Protein AF-A0A7S1MK17-F1 (afdb_monomer_lite)

InterPro domains:
  IPR004176 Clp, repeat (R) N-terminal domain [PF02861] (9-78)
  IPR004176 Clp, repeat (R) N-terminal domain [PS51903] (1-73)
  IPR036628 Clp, N-terminal domain superfamily [G3DSA:1.10.1780.10] (4-91)
  IPR036628 Clp, N-terminal domain superfamily [SSF81923] (9-77)

pLDDT: mean 76.05, std 18.91, range [35.0, 94.56]

Secondary structure (DSSP, 8-state):
------PPPPHHHHHHHHHHHHHHHHHT-SS--HHHHHHHHTT-SSSHHHHHHHHTT--TTTHHHHHHHHHHHHHHHHHHTTSTT--------------------

Organism: Alexandrium catenella (NCBI:txid2925)

Sequence (105 aa):
GSVSTEIPFTPAAKKFLQDGIEEAKRLGSDVIDPAHILLAMTKDKDGGVAKIFEKLSVDQTQIPEEIMKELKAALQKEKEGDKDLVGVATKGGAGGSKSGTLEEF

Structure (mmCIF, N/CA/C/O backbone):
data_AF-A0A7S1MK17-F1
#
_entry.id   AF-A0A7S1MK17-F1
#
loop_
_atom_site.group_PDB
_atom_site.id
_atom_site.type_symbol
_atom_site.label_atom_id
_atom_site.label_alt_id
_atom_site.label_comp_id
_atom_site.label_asym_id
_atom_site.label_entity_id
_atom_site.label_seq_id
_atom_site.pdbx_PDB_ins_code
_atom_site.Cartn_x
_atom_site.Cartn_y
_atom_site.Cartn_z
_atom_site.occupancy
_atom_site.B_iso_or_equiv
_atom_site.auth_seq_id
_atom_site.auth_comp_id
_atom_site.auth_asym_id
_atom_site.auth_atom_id
_atom_site.pdbx_PDB_model_num
ATOM 1 N N . GLY A 1 1 ? -11.095 4.601 -35.595 1.00 48.00 1 GLY A N 1
ATOM 2 C CA . GLY A 1 1 ? -10.217 5.446 -34.772 1.00 48.00 1 GLY A CA 1
ATOM 3 C C . GLY A 1 1 ? -10.008 4.744 -33.457 1.00 48.00 1 GLY A C 1
ATOM 4 O O . GLY A 1 1 ? -10.996 4.459 -32.795 1.00 48.00 1 GLY A O 1
ATOM 5 N N . SER A 1 2 ? -8.770 4.386 -33.128 1.00 50.94 2 SER A N 1
ATOM 6 C CA . SER A 1 2 ? -8.449 3.751 -31.849 1.00 50.94 2 SER A CA 1
ATOM 7 C C . SER A 1 2 ? -8.469 4.824 -30.772 1.00 50.94 2 SER A C 1
ATOM 9 O O . SER A 1 2 ? -7.558 5.641 -30.689 1.00 50.94 2 SER A O 1
ATOM 11 N N . VAL A 1 3 ? -9.548 4.875 -29.999 1.00 55.56 3 VAL A N 1
ATOM 12 C CA . VAL 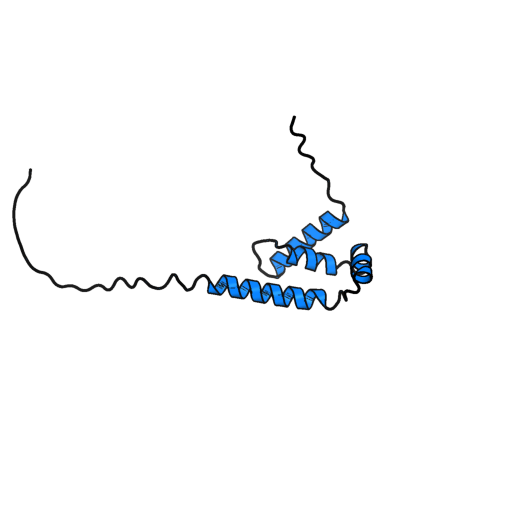A 1 3 ? -9.607 5.719 -28.808 1.00 55.56 3 VAL A CA 1
ATOM 13 C C . VAL A 1 3 ? -8.850 4.956 -27.728 1.00 55.56 3 VAL A C 1
ATOM 15 O O . VAL A 1 3 ? -9.366 3.978 -27.184 1.00 55.56 3 VAL A O 1
ATOM 18 N N . SER A 1 4 ? -7.601 5.341 -27.466 1.00 62.28 4 SER A N 1
ATOM 19 C CA . SER A 1 4 ? -6.887 4.889 -26.271 1.00 62.28 4 SER A CA 1
ATOM 20 C C . SER A 1 4 ? -7.702 5.358 -25.074 1.00 62.28 4 SER A C 1
ATOM 22 O O . SER A 1 4 ? -7.737 6.544 -24.755 1.00 62.28 4 SER A O 1
ATOM 24 N N . THR A 1 5 ? -8.465 4.439 -24.491 1.00 71.00 5 THR A N 1
ATOM 25 C CA . THR A 1 5 ? -9.339 4.724 -23.357 1.00 71.00 5 THR A CA 1
ATOM 26 C C . THR A 1 5 ? -8.452 4.781 -22.122 1.00 71.00 5 THR A C 1
ATOM 28 O O . THR A 1 5 ? -8.296 3.793 -21.411 1.00 71.00 5 THR A O 1
ATOM 31 N N . GLU A 1 6 ? -7.785 5.914 -21.914 1.00 79.56 6 GLU A N 1
ATOM 32 C CA . GLU A 1 6 ? -7.057 6.159 -20.675 1.00 79.56 6 GLU A CA 1
ATOM 33 C C . GLU A 1 6 ? -8.075 6.375 -19.556 1.00 79.56 6 GLU A C 1
ATOM 35 O O . GLU A 1 6 ? -8.793 7.375 -19.519 1.00 79.56 6 GLU A O 1
ATOM 40 N N . ILE A 1 7 ? -8.167 5.401 -18.652 1.00 84.94 7 ILE A N 1
ATOM 41 C CA . ILE A 1 7 ? -8.980 5.522 -17.446 1.00 84.94 7 ILE A CA 1
ATOM 42 C C . ILE A 1 7 ? -8.145 6.286 -16.412 1.00 84.94 7 ILE A C 1
ATOM 44 O O . ILE A 1 7 ? -7.097 5.785 -15.993 1.00 84.94 7 ILE A O 1
ATOM 48 N N . PRO A 1 8 ? -8.573 7.484 -15.977 1.00 88.44 8 PRO A N 1
ATOM 49 C CA . PRO A 1 8 ? -7.827 8.245 -14.991 1.00 88.44 8 PRO A CA 1
ATOM 50 C C . PRO A 1 8 ? -7.864 7.550 -13.627 1.00 88.44 8 PRO A C 1
ATOM 52 O O . PRO A 1 8 ? -8.905 7.078 -13.168 1.00 88.44 8 PRO A O 1
ATOM 55 N N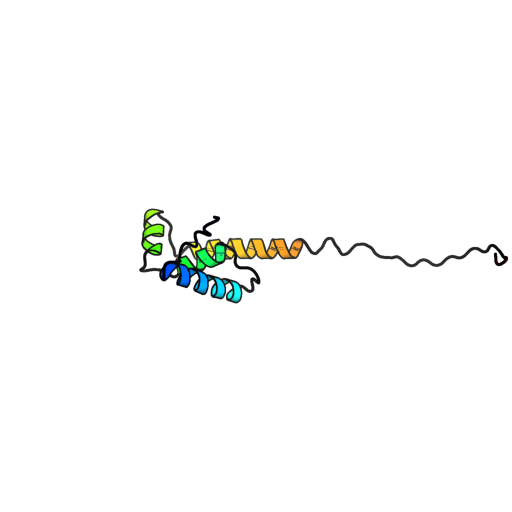 . PHE A 1 9 ? -6.720 7.533 -12.944 1.00 91.50 9 PHE A N 1
ATOM 56 C CA . PHE A 1 9 ? -6.634 7.018 -11.581 1.00 91.50 9 PHE A CA 1
ATOM 57 C C . PHE A 1 9 ? -7.343 7.936 -10.586 1.00 91.50 9 PHE A C 1
ATOM 59 O O . PHE A 1 9 ? -7.248 9.164 -10.658 1.00 91.50 9 PHE A O 1
ATOM 66 N N . THR A 1 10 ? -7.983 7.330 -9.588 1.00 92.19 10 THR A N 1
ATOM 67 C CA . THR A 1 10 ? -8.467 8.068 -8.420 1.00 92.19 10 THR A CA 1
ATOM 68 C C . THR A 1 10 ? -7.283 8.618 -7.609 1.00 92.19 10 THR A C 1
ATOM 70 O O . THR A 1 10 ? -6.179 8.065 -7.674 1.00 92.19 10 THR A O 1
ATOM 73 N N . PRO A 1 11 ? -7.480 9.676 -6.798 1.00 91.19 11 PRO A N 1
ATOM 74 C CA . PRO A 1 11 ? -6.426 10.189 -5.921 1.00 91.19 11 PRO A CA 1
ATOM 75 C C . PRO A 1 11 ? -5.830 9.112 -5.002 1.00 91.19 11 PRO A C 1
ATOM 77 O O . PRO A 1 11 ? -4.614 9.046 -4.845 1.00 91.19 11 PRO A O 1
ATOM 80 N N . ALA A 1 12 ? -6.673 8.223 -4.465 1.00 89.31 12 ALA A N 1
ATOM 81 C CA . ALA A 1 12 ? -6.240 7.099 -3.637 1.00 89.31 12 ALA A CA 1
ATOM 82 C C . ALA A 1 12 ? -5.377 6.099 -4.423 1.00 89.31 12 ALA A C 1
ATOM 84 O O . ALA A 1 12 ? -4.302 5.727 -3.964 1.00 89.31 12 ALA A O 1
ATOM 85 N N . ALA A 1 13 ? -5.790 5.724 -5.639 1.00 91.50 13 ALA A N 1
ATOM 86 C CA . ALA A 1 13 ? -5.010 4.819 -6.482 1.00 91.50 13 ALA A CA 1
ATOM 87 C C . ALA A 1 13 ? -3.639 5.413 -6.843 1.00 91.50 13 ALA A C 1
ATOM 89 O O . ALA A 1 13 ? -2.627 4.723 -6.763 1.00 91.50 13 ALA A O 1
ATOM 90 N N . LYS A 1 14 ? -3.583 6.713 -7.169 1.00 93.31 14 LYS A N 1
ATOM 91 C CA . LYS A 1 14 ? -2.310 7.404 -7.419 1.00 93.31 14 LYS A CA 1
ATOM 92 C C . LYS A 1 14 ? -1.404 7.383 -6.184 1.00 93.31 14 LYS A C 1
ATOM 94 O O . LYS A 1 14 ? -0.211 7.129 -6.328 1.00 93.31 14 LYS A O 1
ATOM 99 N N . LYS A 1 15 ? -1.966 7.604 -4.991 1.00 93.19 15 LYS A N 1
ATOM 100 C CA . LYS A 1 15 ? -1.220 7.512 -3.732 1.00 93.19 15 LYS A CA 1
ATOM 101 C C . LYS A 1 15 ? -0.649 6.109 -3.512 1.00 93.19 15 LYS A C 1
ATOM 103 O O . LYS A 1 15 ? 0.535 5.997 -3.234 1.00 93.19 15 LYS A O 1
ATOM 108 N N . PHE A 1 16 ? -1.434 5.047 -3.699 1.00 93.75 16 PHE A N 1
ATOM 109 C CA . PHE A 1 16 ? -0.930 3.676 -3.521 1.00 93.75 16 PHE A CA 1
ATOM 110 C C . PHE A 1 16 ? 0.180 3.311 -4.505 1.00 93.75 16 PHE A C 1
ATOM 112 O O . PHE A 1 16 ? 1.123 2.623 -4.129 1.00 93.75 16 PHE A O 1
ATOM 119 N N . LEU A 1 17 ? 0.109 3.804 -5.744 1.00 94.00 17 LEU A N 1
ATOM 120 C CA . LEU A 1 17 ? 1.193 3.630 -6.712 1.00 94.00 17 LEU A CA 1
ATOM 121 C C . LEU A 1 17 ? 2.476 4.341 -6.258 1.00 94.00 17 LEU A C 1
ATOM 123 O O . LEU A 1 17 ? 3.557 3.769 -6.361 1.00 94.00 17 LEU A O 1
ATOM 127 N N . GLN A 1 18 ? 2.367 5.562 -5.728 1.00 94.31 18 GLN A N 1
ATOM 128 C CA . GLN A 1 18 ? 3.509 6.310 -5.188 1.00 94.31 18 GLN A CA 1
ATOM 129 C C . GLN A 1 18 ? 4.113 5.620 -3.962 1.00 94.31 18 GLN A C 1
ATOM 131 O O . GLN A 1 18 ? 5.312 5.352 -3.939 1.00 94.31 18 GLN A O 1
ATOM 136 N N . ASP A 1 19 ? 3.272 5.261 -2.996 1.00 94.56 19 ASP A N 1
ATOM 137 C CA . ASP A 1 19 ? 3.681 4.557 -1.784 1.00 94.56 19 ASP A CA 1
ATOM 138 C C . ASP A 1 19 ? 4.313 3.186 -2.133 1.00 94.56 19 ASP A C 1
ATOM 140 O O . ASP A 1 19 ? 5.278 2.765 -1.500 1.00 94.56 19 ASP A O 1
ATOM 144 N N . GLY A 1 20 ? 3.826 2.501 -3.176 1.00 93.81 20 GLY A N 1
ATOM 145 C CA . GLY A 1 20 ? 4.392 1.238 -3.663 1.00 93.81 20 GLY A CA 1
ATOM 146 C C . GLY A 1 20 ? 5.783 1.394 -4.284 1.00 93.81 20 GLY A C 1
ATOM 147 O O . GLY A 1 20 ? 6.648 0.544 -4.077 1.00 93.81 20 GLY A O 1
ATOM 148 N N . ILE A 1 21 ? 6.040 2.502 -4.988 1.00 94.06 21 ILE A N 1
ATOM 149 C CA . ILE A 1 21 ? 7.384 2.838 -5.492 1.00 94.06 21 ILE A CA 1
ATOM 150 C C . ILE A 1 21 ? 8.356 3.041 -4.324 1.00 94.06 21 ILE A C 1
ATOM 152 O O . ILE A 1 21 ? 9.503 2.593 -4.383 1.00 94.06 21 ILE A O 1
ATOM 156 N N . GLU A 1 22 ? 7.919 3.726 -3.268 1.00 93.62 22 GLU A N 1
ATOM 157 C CA . GLU A 1 22 ? 8.733 3.929 -2.066 1.00 93.62 22 GLU A CA 1
ATOM 158 C C . GLU A 1 22 ? 9.043 2.604 -1.364 1.00 93.62 22 GLU A C 1
ATOM 160 O O . GLU A 1 22 ? 10.185 2.385 -0.955 1.00 93.62 22 GLU A O 1
ATOM 165 N N . GLU A 1 23 ? 8.070 1.693 -1.282 1.00 91.44 23 GLU A N 1
ATOM 166 C CA . GLU A 1 23 ? 8.281 0.355 -0.725 1.00 91.44 23 GLU A CA 1
ATOM 167 C C . GLU A 1 23 ? 9.270 -0.476 -1.546 1.00 91.44 23 GLU A C 1
ATOM 169 O O . GLU A 1 23 ? 10.183 -1.063 -0.965 1.00 91.44 23 GLU A O 1
ATOM 174 N N . ALA A 1 24 ? 9.157 -0.476 -2.877 1.00 91.62 24 ALA A N 1
ATOM 175 C CA . ALA A 1 24 ? 10.116 -1.161 -3.747 1.00 91.62 24 ALA A CA 1
ATOM 176 C C . ALA A 1 24 ? 11.547 -0.649 -3.515 1.00 91.62 24 ALA A C 1
ATOM 178 O O . ALA A 1 24 ? 12.463 -1.436 -3.269 1.00 91.62 24 ALA A O 1
ATOM 179 N N . LYS A 1 25 ? 11.725 0.678 -3.461 1.00 91.56 25 LYS A N 1
ATOM 180 C CA . LYS A 1 25 ? 13.025 1.303 -3.163 1.00 91.56 25 LYS A CA 1
ATOM 181 C C . LYS A 1 25 ? 13.545 0.938 -1.776 1.00 91.56 25 LYS A C 1
ATOM 183 O O . LYS A 1 25 ? 14.727 0.638 -1.628 1.00 91.56 25 LYS A O 1
ATOM 188 N N . ARG A 1 26 ? 12.679 0.947 -0.757 1.00 89.88 26 ARG A N 1
ATOM 189 C CA . ARG A 1 26 ? 13.038 0.585 0.625 1.00 89.88 26 ARG A CA 1
ATOM 190 C C . ARG A 1 26 ? 13.519 -0.863 0.726 1.00 89.88 26 ARG A C 1
ATOM 192 O O . ARG A 1 26 ? 14.375 -1.165 1.554 1.00 89.88 26 ARG A O 1
ATOM 199 N N . LEU A 1 27 ? 12.958 -1.745 -0.097 1.00 87.81 27 LEU A N 1
ATOM 200 C CA . LEU A 1 27 ? 13.290 -3.168 -0.141 1.00 87.81 27 LEU A CA 1
ATOM 201 C C . LEU A 1 27 ? 14.447 -3.485 -1.099 1.00 87.81 27 LEU A C 1
ATOM 2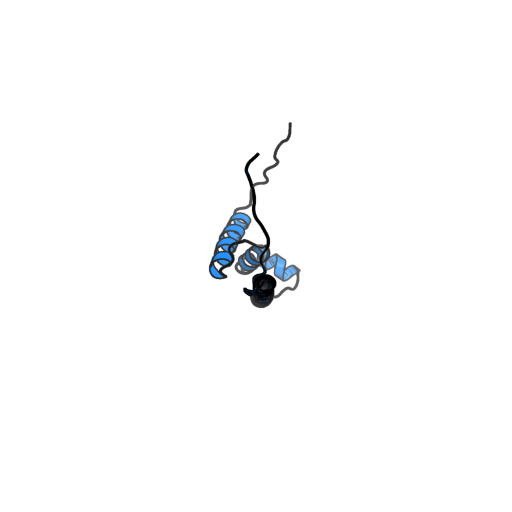03 O O . LEU A 1 27 ? 14.913 -4.621 -1.119 1.00 87.81 27 LEU A O 1
ATOM 207 N N . GLY A 1 28 ? 14.949 -2.485 -1.831 1.00 87.88 28 GLY A N 1
ATOM 208 C CA . GLY A 1 28 ? 16.034 -2.646 -2.796 1.00 87.88 28 GLY A CA 1
ATOM 209 C C . GLY A 1 28 ? 15.611 -3.378 -4.069 1.00 87.88 28 GLY A C 1
ATOM 210 O O . GLY A 1 28 ? 16.453 -4.013 -4.694 1.00 87.88 28 GLY A O 1
ATOM 211 N N . SER A 1 29 ? 14.325 -3.327 -4.425 1.00 86.62 29 SER A N 1
ATOM 212 C CA . SER A 1 29 ? 13.821 -3.859 -5.690 1.00 86.62 29 SER A CA 1
ATOM 213 C C . SER A 1 29 ? 13.913 -2.796 -6.781 1.00 86.62 29 SER A C 1
ATOM 215 O O . SER A 1 29 ? 13.356 -1.704 -6.640 1.00 86.62 29 SER A O 1
ATOM 217 N N . ASP A 1 30 ? 14.578 -3.127 -7.887 1.00 84.75 30 ASP A N 1
ATOM 218 C CA . ASP A 1 30 ? 14.663 -2.263 -9.071 1.00 84.75 30 ASP A CA 1
ATOM 219 C C . ASP A 1 30 ? 13.347 -2.238 -9.874 1.00 84.75 30 ASP A C 1
ATOM 221 O O . ASP A 1 30 ? 13.106 -1.319 -10.660 1.00 84.75 30 ASP A O 1
ATOM 225 N N . VAL A 1 31 ? 12.472 -3.229 -9.653 1.00 86.69 31 VAL A N 1
ATOM 226 C CA . VAL A 1 31 ? 11.181 -3.396 -10.337 1.00 86.69 31 VAL A CA 1
ATOM 227 C C . VAL A 1 31 ? 10.024 -3.354 -9.336 1.00 86.69 31 VAL A C 1
ATOM 229 O O . VAL A 1 31 ? 10.119 -3.838 -8.206 1.00 86.69 31 VAL A O 1
ATOM 232 N N . ILE A 1 32 ? 8.906 -2.753 -9.753 1.00 89.75 32 ILE A N 1
ATOM 233 C CA . ILE A 1 32 ? 7.691 -2.645 -8.941 1.00 89.75 32 ILE A CA 1
ATOM 234 C C . ILE A 1 32 ? 6.766 -3.819 -9.250 1.00 89.75 32 ILE A C 1
ATOM 236 O O . ILE A 1 32 ? 6.027 -3.802 -10.233 1.00 89.75 32 ILE A O 1
ATOM 240 N N . ASP A 1 33 ? 6.768 -4.803 -8.360 1.00 89.25 33 ASP A N 1
ATOM 241 C CA . ASP A 1 33 ? 5.803 -5.904 -8.389 1.00 89.25 33 ASP A CA 1
ATOM 242 C C . ASP A 1 33 ? 4.463 -5.568 -7.709 1.00 89.25 33 ASP A C 1
ATOM 244 O O . ASP A 1 33 ? 4.409 -4.686 -6.840 1.00 89.25 33 ASP A O 1
ATOM 248 N N . PRO A 1 34 ? 3.384 -6.326 -8.007 1.00 91.44 34 PRO A N 1
ATOM 249 C CA . PRO A 1 34 ? 2.091 -6.194 -7.330 1.00 91.44 34 PRO A CA 1
ATOM 250 C C . PRO A 1 34 ? 2.179 -6.272 -5.799 1.00 91.44 34 PRO A C 1
ATOM 252 O O . PRO A 1 34 ? 1.387 -5.638 -5.104 1.00 91.44 34 PRO A O 1
ATOM 255 N N . ALA A 1 35 ? 3.169 -6.998 -5.272 1.00 90.94 35 ALA A N 1
ATOM 256 C CA . ALA A 1 35 ? 3.429 -7.113 -3.840 1.00 90.94 35 ALA A CA 1
ATOM 257 C C . ALA A 1 35 ? 3.738 -5.758 -3.178 1.00 90.94 35 ALA A C 1
ATOM 259 O O . ALA A 1 35 ? 3.249 -5.489 -2.083 1.00 90.94 35 ALA A O 1
ATOM 260 N N . HIS A 1 36 ? 4.486 -4.871 -3.845 1.00 92.19 36 HIS A N 1
ATOM 261 C CA . HIS A 1 36 ? 4.813 -3.546 -3.306 1.00 92.19 36 HIS A CA 1
ATOM 262 C C . HIS A 1 36 ? 3.582 -2.643 -3.231 1.00 92.19 36 HIS A C 1
ATOM 264 O O . HIS A 1 36 ? 3.391 -1.915 -2.258 1.00 92.19 36 HIS A O 1
ATOM 270 N N . ILE A 1 37 ? 2.715 -2.726 -4.243 1.00 93.38 37 ILE A N 1
ATOM 271 C CA . ILE A 1 37 ? 1.449 -1.988 -4.276 1.00 93.38 37 ILE A CA 1
ATOM 272 C C . ILE A 1 37 ? 0.518 -2.517 -3.181 1.00 93.38 37 ILE A C 1
ATOM 274 O O . ILE A 1 37 ? -0.082 -1.732 -2.449 1.00 93.38 37 ILE A O 1
ATOM 278 N N . LEU A 1 38 ? 0.435 -3.840 -3.018 1.00 92.12 38 LEU A N 1
ATOM 279 C CA . LEU A 1 38 ? -0.359 -4.453 -1.958 1.00 92.12 38 LEU A CA 1
ATOM 280 C C . LEU A 1 38 ? 0.155 -4.043 -0.571 1.00 92.12 38 LEU A C 1
ATOM 282 O O . LEU A 1 38 ? -0.641 -3.665 0.286 1.00 92.12 38 LEU A O 1
ATOM 286 N N . LEU A 1 39 ? 1.475 -4.028 -0.368 1.00 91.56 39 LEU A N 1
ATOM 287 C CA . LEU A 1 39 ? 2.088 -3.553 0.871 1.00 91.56 39 LEU A CA 1
ATOM 288 C C . LEU A 1 39 ? 1.746 -2.079 1.138 1.00 91.56 39 LEU A C 1
ATOM 290 O O . LEU A 1 39 ? 1.378 -1.729 2.258 1.00 91.56 39 LEU A O 1
ATOM 294 N N . ALA A 1 40 ? 1.780 -1.222 0.117 1.00 92.62 40 ALA A N 1
ATOM 295 C CA . ALA A 1 40 ? 1.359 0.171 0.239 1.00 92.62 40 ALA A CA 1
ATOM 296 C C . ALA A 1 40 ? -0.122 0.314 0.628 1.00 92.62 40 ALA A C 1
ATOM 298 O O . ALA A 1 40 ? -0.459 1.137 1.479 1.00 92.62 40 ALA A O 1
ATOM 299 N N . MET A 1 41 ? -0.998 -0.524 0.073 1.00 92.25 41 MET A N 1
ATOM 300 C CA . MET A 1 41 ? -2.421 -0.553 0.419 1.00 92.25 41 MET A CA 1
ATOM 301 C C . MET A 1 41 ? -2.663 -0.923 1.891 1.00 92.25 41 MET A C 1
ATOM 303 O O . MET A 1 41 ? -3.554 -0.353 2.513 1.00 92.25 41 MET A O 1
ATOM 307 N N . THR A 1 42 ? -1.848 -1.802 2.491 1.00 90.19 42 THR A N 1
ATOM 308 C CA . THR A 1 42 ? -1.978 -2.147 3.927 1.00 90.19 42 THR A CA 1
ATOM 309 C C . THR A 1 42 ? -1.721 -0.978 4.885 1.00 90.19 42 THR A C 1
ATOM 311 O O . THR A 1 42 ? -2.092 -1.048 6.056 1.00 90.19 42 THR A O 1
ATOM 314 N N . LYS A 1 43 ? -1.103 0.115 4.416 1.00 87.12 43 LYS A N 1
ATOM 315 C CA . LYS A 1 43 ? -0.893 1.321 5.232 1.00 87.12 43 LYS A CA 1
ATOM 316 C C . LYS A 1 43 ? -2.170 2.147 5.414 1.00 87.12 43 LYS A C 1
ATOM 318 O O . LYS A 1 43 ? -2.224 2.971 6.327 1.00 87.12 43 LYS A O 1
ATOM 323 N N . ASP A 1 44 ? -3.178 1.946 4.568 1.00 87.50 44 ASP A N 1
ATOM 324 C CA . ASP A 1 44 ? -4.462 2.644 4.638 1.00 87.50 44 ASP A CA 1
ATOM 325 C C . ASP A 1 44 ? -5.394 1.995 5.671 1.00 87.50 44 ASP A C 1
ATOM 327 O O . ASP A 1 44 ? -6.277 1.212 5.325 1.00 87.50 44 ASP A O 1
ATOM 331 N N . LYS A 1 45 ? -5.175 2.321 6.951 1.00 80.38 45 LYS A N 1
ATOM 332 C CA . LYS A 1 45 ? -5.892 1.723 8.093 1.00 80.38 45 LYS A CA 1
ATOM 333 C C . LYS A 1 45 ? -7.319 2.236 8.291 1.00 80.38 45 LYS A C 1
ATOM 335 O O . LYS A 1 45 ? -8.151 1.504 8.812 1.00 80.38 45 LYS A O 1
ATOM 340 N N . ASP A 1 46 ? -7.603 3.465 7.866 1.00 80.94 46 ASP A N 1
ATOM 341 C CA . ASP A 1 46 ? -8.899 4.128 8.087 1.00 80.94 46 ASP A CA 1
ATOM 342 C C . ASP A 1 46 ? -9.682 4.363 6.780 1.00 80.94 46 ASP A C 1
ATOM 344 O O . ASP A 1 46 ? -10.811 4.866 6.790 1.00 80.94 46 ASP A O 1
ATOM 348 N N . GLY A 1 47 ? -9.088 4.029 5.632 1.00 83.56 47 GLY A N 1
ATOM 349 C CA . GLY A 1 47 ? -9.656 4.317 4.324 1.00 83.56 47 GLY A CA 1
ATOM 350 C C . GLY A 1 47 ? -10.477 3.186 3.712 1.00 83.56 47 GLY A C 1
ATOM 351 O O . GLY A 1 47 ? -10.967 2.259 4.361 1.00 83.56 47 GLY A O 1
ATOM 352 N N . GLY A 1 48 ? -10.699 3.307 2.403 1.00 87.94 48 GLY A N 1
ATOM 353 C CA . GLY A 1 48 ? -11.536 2.374 1.647 1.00 87.94 48 GLY A CA 1
ATOM 354 C C . GLY A 1 48 ? -10.945 0.968 1.581 1.00 87.94 48 GLY A C 1
ATOM 355 O O . GLY A 1 48 ? -11.698 -0.003 1.526 1.00 87.94 48 GLY A O 1
ATOM 356 N N . VAL A 1 49 ? -9.617 0.859 1.628 1.00 89.44 49 VAL A N 1
ATOM 357 C CA . VAL A 1 49 ? -8.913 -0.423 1.593 1.00 89.44 49 VAL A CA 1
ATOM 358 C C . VAL A 1 49 ? -9.156 -1.214 2.874 1.00 89.44 49 VAL A C 1
ATOM 360 O O . VAL A 1 49 ? -9.445 -2.409 2.797 1.00 89.44 49 VAL A O 1
ATOM 363 N N . ALA A 1 50 ? -9.142 -0.550 4.032 1.00 88.69 50 ALA A N 1
ATOM 364 C CA . ALA A 1 50 ? -9.348 -1.232 5.299 1.00 88.69 50 ALA A CA 1
ATOM 365 C C . ALA A 1 50 ? -10.689 -1.971 5.362 1.00 88.69 50 ALA A C 1
ATOM 367 O O . ALA A 1 50 ? -10.748 -3.148 5.715 1.00 88.69 50 ALA A O 1
ATOM 368 N N . LYS A 1 51 ? -11.751 -1.317 4.882 1.00 90.56 51 LYS A N 1
ATOM 369 C CA . LYS A 1 51 ? -13.099 -1.899 4.788 1.00 90.56 51 LYS A CA 1
ATOM 370 C C . LYS A 1 51 ? -13.164 -3.104 3.851 1.00 90.56 51 LYS A C 1
ATOM 372 O O . LYS A 1 51 ? -14.003 -3.982 4.035 1.00 90.56 51 LYS A O 1
ATOM 377 N N . ILE A 1 52 ? -12.336 -3.137 2.806 1.00 91.50 52 ILE A N 1
ATOM 378 C CA . ILE A 1 52 ? -12.270 -4.279 1.887 1.00 91.50 52 ILE A CA 1
ATOM 379 C C . ILE A 1 52 ? -11.599 -5.459 2.591 1.00 91.50 52 ILE A C 1
ATOM 381 O O . ILE A 1 52 ? -12.129 -6.566 2.533 1.00 91.50 52 ILE A O 1
ATOM 385 N N . PHE A 1 53 ? -10.495 -5.230 3.302 1.00 89.81 53 PHE A N 1
ATOM 386 C CA . PHE A 1 53 ? -9.831 -6.287 4.066 1.00 89.81 53 PHE A CA 1
ATOM 387 C C . PHE A 1 53 ? -10.715 -6.853 5.183 1.00 89.81 53 PHE A C 1
ATOM 389 O O . PHE A 1 53 ? -10.799 -8.073 5.320 1.00 89.81 53 PHE A O 1
ATOM 396 N N . GLU A 1 54 ? -11.463 -6.004 5.892 1.00 89.88 54 GLU A N 1
ATOM 397 C CA . GLU A 1 54 ? -12.468 -6.444 6.871 1.00 89.88 54 GLU A CA 1
ATOM 398 C C . GLU A 1 54 ? -13.540 -7.337 6.236 1.00 89.88 54 GLU A C 1
ATOM 400 O O . GLU A 1 54 ? -13.856 -8.404 6.760 1.00 89.88 54 GLU A O 1
ATOM 405 N N . LYS A 1 55 ? -14.072 -6.950 5.068 1.00 92.44 55 LYS A N 1
ATOM 406 C CA . LYS A 1 55 ? -15.055 -7.765 4.331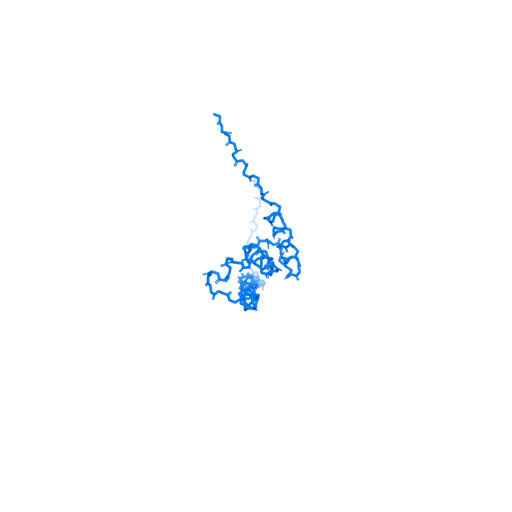 1.00 92.44 55 LYS A CA 1
ATOM 407 C C . LYS A 1 55 ? -14.500 -9.115 3.894 1.00 92.44 55 LYS A C 1
ATOM 409 O O . LYS A 1 55 ? -15.252 -10.081 3.813 1.00 92.44 55 LYS A O 1
ATOM 414 N N . LEU A 1 56 ? -13.204 -9.177 3.607 1.00 92.06 56 LEU A N 1
ATOM 415 C CA . LEU A 1 56 ? -12.505 -10.412 3.267 1.00 92.06 56 LEU A CA 1
ATOM 416 C C . LEU A 1 56 ? -12.078 -11.211 4.511 1.00 92.06 56 LEU A C 1
ATOM 418 O O . LEU A 1 56 ? -11.508 -12.286 4.358 1.00 92.06 56 LEU A O 1
ATOM 422 N N . SER A 1 57 ? -12.376 -10.726 5.725 1.00 90.69 57 SER A N 1
ATOM 423 C CA . SER A 1 57 ? -11.939 -11.321 6.998 1.00 90.69 57 SER A CA 1
ATOM 424 C C . SER A 1 57 ? -10.418 -11.500 7.089 1.00 90.69 57 SER A C 1
ATOM 426 O O . SER A 1 57 ? -9.932 -12.460 7.685 1.00 90.69 57 SER A O 1
ATOM 428 N N . VAL A 1 58 ? -9.662 -10.581 6.480 1.00 88.50 58 VAL A N 1
ATOM 429 C CA . VAL A 1 58 ? -8.196 -10.592 6.488 1.00 88.50 58 VAL A CA 1
ATOM 430 C C . VAL A 1 58 ? -7.686 -9.595 7.521 1.00 88.50 58 VAL A C 1
ATOM 432 O O . VAL A 1 58 ? -8.036 -8.415 7.489 1.00 88.50 58 VAL A O 1
ATOM 435 N N . ASP A 1 59 ? -6.815 -10.063 8.412 1.00 84.38 59 ASP A N 1
ATOM 436 C CA . ASP A 1 59 ? -6.130 -9.206 9.373 1.00 84.38 59 ASP A CA 1
ATOM 437 C C . ASP A 1 59 ? -4.971 -8.457 8.699 1.00 84.38 59 ASP A C 1
ATOM 439 O O . ASP A 1 59 ? -3.942 -9.036 8.346 1.00 84.38 59 ASP A O 1
ATOM 443 N N . GLN A 1 60 ? -5.128 -7.141 8.555 1.00 82.25 60 GLN A N 1
ATOM 444 C CA . GLN A 1 60 ? -4.118 -6.248 7.984 1.00 82.25 60 GLN A CA 1
ATOM 445 C C . GLN A 1 60 ? -2.791 -6.243 8.736 1.00 82.25 60 GLN A C 1
ATOM 447 O O . GLN A 1 60 ? -1.785 -5.833 8.163 1.00 82.25 60 GLN A O 1
ATOM 452 N N . THR A 1 61 ? -2.758 -6.668 9.998 1.00 85.19 61 THR A N 1
ATOM 453 C CA . THR A 1 61 ? -1.507 -6.743 10.758 1.00 85.19 61 THR A CA 1
ATOM 454 C C . THR A 1 61 ? -0.627 -7.907 10.306 1.00 85.19 61 THR A C 1
ATOM 456 O O . THR A 1 61 ? 0.592 -7.813 10.409 1.00 85.19 61 THR A O 1
ATOM 459 N N . GLN A 1 62 ? -1.229 -8.961 9.746 1.00 87.81 62 GLN A N 1
ATOM 460 C CA . GLN A 1 62 ? -0.534 -10.172 9.296 1.00 87.81 62 GLN A CA 1
ATOM 461 C C . GLN A 1 62 ? -0.058 -10.063 7.839 1.00 87.81 62 GLN A C 1
ATOM 463 O O . GLN A 1 62 ? 0.952 -10.658 7.464 1.00 87.81 62 GLN A O 1
ATOM 468 N N . ILE A 1 63 ? -0.757 -9.276 7.009 1.00 87.31 63 ILE A N 1
ATOM 469 C CA . ILE A 1 63 ? -0.452 -9.129 5.575 1.00 87.31 63 ILE A CA 1
ATOM 470 C C . ILE A 1 63 ? 1.006 -8.684 5.320 1.00 87.31 63 ILE A C 1
ATOM 472 O O . ILE A 1 63 ? 1.665 -9.301 4.481 1.00 87.31 63 ILE A O 1
ATOM 476 N N . PRO A 1 64 ? 1.559 -7.660 6.007 1.00 87.00 64 PRO A N 1
ATOM 477 C CA . PRO A 1 64 ? 2.923 -7.206 5.755 1.00 87.00 64 PRO A CA 1
ATOM 478 C C . PRO A 1 64 ? 3.969 -8.285 6.029 1.00 87.00 64 PRO A C 1
ATOM 480 O O . PRO A 1 64 ? 4.956 -8.369 5.300 1.00 87.00 64 PRO A O 1
ATOM 483 N N . GLU A 1 65 ? 3.769 -9.105 7.064 1.00 88.19 65 GLU A N 1
ATOM 484 C CA . GLU A 1 65 ? 4.707 -10.174 7.410 1.00 88.19 65 GLU A CA 1
ATOM 485 C C . GLU A 1 65 ? 4.729 -11.262 6.335 1.00 88.19 65 GLU A C 1
ATOM 487 O O . GLU A 1 65 ? 5.813 -11.651 5.888 1.00 88.19 65 GLU A O 1
ATOM 492 N N . GLU A 1 66 ? 3.557 -11.697 5.864 1.00 88.69 66 GLU A N 1
ATOM 493 C CA . GLU A 1 66 ? 3.473 -12.726 4.822 1.00 88.69 66 GLU A CA 1
ATOM 494 C C . GLU A 1 66 ? 4.025 -12.212 3.485 1.00 88.69 66 GLU A C 1
ATOM 496 O O . GLU A 1 66 ? 4.851 -12.882 2.865 1.00 88.69 66 GLU A O 1
ATOM 501 N N . ILE A 1 67 ? 3.693 -10.976 3.089 1.00 89.38 67 ILE A N 1
ATOM 502 C CA . ILE A 1 67 ? 4.251 -10.360 1.873 1.00 89.38 67 ILE A CA 1
ATOM 503 C C . ILE A 1 67 ? 5.777 -10.260 1.960 1.00 89.38 67 ILE A C 1
ATOM 505 O O . ILE A 1 67 ? 6.481 -10.587 1.006 1.00 89.38 67 ILE A O 1
ATOM 509 N N . MET A 1 68 ? 6.320 -9.824 3.101 1.00 86.94 68 MET A N 1
ATOM 510 C CA . MET A 1 68 ? 7.771 -9.704 3.281 1.00 86.94 68 MET A CA 1
ATOM 511 C C . MET A 1 68 ? 8.472 -11.062 3.237 1.00 86.94 68 MET A C 1
ATOM 513 O O . MET A 1 68 ? 9.608 -11.156 2.764 1.00 86.94 68 MET A O 1
ATOM 517 N N . LYS A 1 69 ? 7.822 -12.113 3.738 1.00 88.06 69 LYS A N 1
ATOM 518 C CA . LYS A 1 69 ? 8.323 -13.487 3.672 1.00 88.06 69 LYS A CA 1
ATOM 519 C C . LYS A 1 69 ? 8.347 -13.996 2.232 1.00 88.06 69 LYS A C 1
ATOM 521 O O . LYS A 1 69 ? 9.381 -14.515 1.807 1.00 88.06 69 LYS A O 1
ATOM 526 N N . GLU A 1 70 ? 7.272 -13.795 1.476 1.00 86.12 70 GLU A N 1
ATOM 527 C CA . GLU A 1 70 ? 7.216 -14.172 0.060 1.00 86.12 70 GLU A CA 1
ATOM 528 C C . GLU A 1 70 ? 8.227 -13.392 -0.785 1.00 86.12 70 GLU A C 1
ATOM 530 O O . GLU A 1 70 ? 8.966 -13.992 -1.566 1.00 86.12 70 GLU A O 1
ATOM 535 N N . LEU A 1 71 ? 8.341 -12.077 -0.577 1.00 84.38 71 LEU A N 1
ATOM 536 C CA . LEU A 1 71 ? 9.285 -11.247 -1.322 1.00 84.38 71 LEU A CA 1
ATOM 537 C C . LEU A 1 71 ? 10.735 -11.656 -1.038 1.00 84.38 71 LEU A C 1
ATOM 539 O O . LEU A 1 71 ? 11.535 -11.789 -1.961 1.00 84.38 71 LEU A O 1
ATOM 543 N N . LYS A 1 72 ? 11.085 -11.935 0.224 1.00 83.38 72 LYS A N 1
ATOM 544 C CA . LYS A 1 72 ? 12.417 -12.464 0.566 1.00 83.38 72 LYS A CA 1
ATOM 545 C C . LYS A 1 72 ? 12.691 -13.803 -0.115 1.00 83.38 72 LYS A C 1
ATOM 547 O O . LYS A 1 72 ? 13.803 -14.007 -0.594 1.00 83.38 72 LYS A O 1
ATOM 552 N N . ALA A 1 73 ? 11.703 -14.696 -0.170 1.00 82.94 73 ALA A N 1
ATOM 553 C CA . ALA A 1 73 ? 11.844 -15.973 -0.863 1.00 82.94 73 ALA A CA 1
ATOM 554 C C . ALA A 1 73 ? 12.020 -15.786 -2.382 1.00 82.94 73 ALA A C 1
ATOM 556 O O . ALA A 1 73 ? 12.821 -16.492 -2.994 1.00 82.94 73 ALA A O 1
ATOM 557 N N . ALA A 1 74 ? 11.324 -14.820 -2.988 1.00 78.62 74 ALA A N 1
ATOM 558 C CA . ALA A 1 74 ? 11.476 -14.478 -4.401 1.00 78.62 74 ALA A CA 1
ATOM 559 C C . ALA A 1 74 ? 12.875 -13.910 -4.709 1.00 78.62 74 ALA A C 1
ATOM 561 O O . ALA A 1 74 ? 13.551 -14.400 -5.612 1.00 78.62 74 ALA A O 1
ATOM 562 N N . LEU A 1 75 ? 13.367 -12.972 -3.891 1.00 73.19 75 LEU A N 1
ATOM 563 C CA . LEU A 1 75 ? 14.709 -12.387 -4.035 1.00 73.19 75 LEU A CA 1
ATOM 564 C C . LEU A 1 75 ? 15.840 -13.416 -3.857 1.00 73.19 75 LEU A C 1
ATOM 566 O O . LEU A 1 75 ? 16.921 -13.265 -4.427 1.00 73.19 75 LEU A O 1
ATOM 570 N N . GLN A 1 76 ? 15.618 -14.461 -3.055 1.00 70.50 76 GLN A N 1
ATOM 571 C CA . GLN A 1 76 ? 16.580 -15.556 -2.894 1.00 70.50 76 GLN A CA 1
ATOM 572 C C . GLN A 1 76 ? 16.637 -16.462 -4.129 1.00 70.50 76 GLN A C 1
ATOM 574 O O . GLN A 1 76 ? 17.729 -16.876 -4.511 1.00 70.50 76 GLN A O 1
ATOM 579 N N . LYS A 1 77 ? 15.498 -16.713 -4.788 1.00 65.50 77 LYS A N 1
ATOM 580 C CA . LYS A 1 77 ? 15.440 -17.509 -6.026 1.00 65.50 77 LYS A CA 1
ATOM 581 C C . LYS A 1 77 ? 16.121 -16.811 -7.203 1.00 65.50 77 LYS A C 1
ATOM 583 O O . LYS A 1 77 ? 16.837 -17.463 -7.955 1.00 65.50 77 LYS A O 1
ATOM 588 N N . GLU A 1 78 ? 15.966 -15.494 -7.319 1.00 61.59 78 GLU A N 1
ATOM 589 C CA . GLU A 1 78 ? 16.633 -14.680 -8.350 1.00 61.59 78 GLU A CA 1
ATOM 590 C C . GLU A 1 78 ? 18.170 -14.731 -8.222 1.00 61.59 78 GLU A C 1
ATOM 592 O O . GLU A 1 78 ? 18.878 -14.818 -9.221 1.00 61.59 78 GLU A O 1
ATOM 597 N N . LYS A 1 79 ? 18.712 -14.763 -6.992 1.00 57.31 79 LYS A N 1
ATOM 598 C CA . LYS A 1 79 ? 20.167 -14.861 -6.747 1.00 57.31 79 LYS A CA 1
ATOM 599 C C . LYS A 1 79 ? 20.761 -16.261 -6.932 1.00 57.31 79 LYS A C 1
ATOM 601 O O . LYS A 1 79 ? 21.985 -16.388 -6.990 1.00 57.31 79 LYS A O 1
ATOM 606 N N . GLU A 1 80 ? 19.945 -17.312 -6.982 1.00 53.16 80 GLU A N 1
ATOM 607 C CA . GLU A 1 80 ? 20.421 -18.679 -7.241 1.00 53.16 80 GLU A CA 1
ATOM 608 C C . GLU A 1 80 ? 20.439 -19.047 -8.730 1.00 53.16 80 GLU A C 1
ATOM 610 O O . GLU A 1 80 ? 21.201 -19.934 -9.104 1.00 53.16 80 GLU A O 1
ATOM 615 N N . GLY A 1 81 ? 19.707 -18.325 -9.588 1.00 48.81 81 GLY A N 1
ATOM 616 C CA . GLY A 1 81 ? 19.713 -18.529 -11.045 1.00 48.81 81 GLY A CA 1
ATOM 617 C C . GLY A 1 81 ? 20.974 -18.041 -11.777 1.00 48.81 81 GLY A C 1
ATOM 618 O O . GLY A 1 81 ? 21.158 -18.369 -12.944 1.00 48.81 81 GLY A O 1
ATOM 619 N N . ASP A 1 82 ? 21.863 -17.303 -11.102 1.00 49.00 82 ASP A N 1
ATOM 620 C CA . ASP A 1 82 ? 23.124 -16.773 -11.656 1.00 49.00 82 ASP A CA 1
ATOM 621 C C . ASP A 1 82 ? 24.365 -17.533 -11.137 1.00 49.00 82 ASP A C 1
ATOM 623 O O . ASP A 1 82 ? 25.438 -16.970 -10.934 1.00 49.00 82 ASP A O 1
ATOM 627 N N . LYS A 1 83 ? 24.236 -18.836 -10.844 1.00 47.47 83 LYS A N 1
ATOM 628 C CA . LYS A 1 83 ? 25.386 -19.697 -10.482 1.00 47.47 83 LYS A CA 1
ATOM 629 C C . LYS A 1 83 ? 25.725 -20.761 -11.526 1.00 47.47 83 LYS A C 1
ATOM 631 O O . LYS A 1 83 ? 26.799 -21.352 -11.440 1.00 47.47 83 LYS A O 1
ATOM 636 N N . ASP A 1 84 ? 24.894 -20.940 -12.551 1.00 51.16 84 ASP A N 1
ATOM 637 C CA . ASP A 1 84 ? 25.111 -21.951 -13.596 1.00 51.16 84 ASP A CA 1
ATOM 638 C C . ASP A 1 84 ? 26.022 -21.486 -14.753 1.00 51.16 84 ASP A C 1
ATOM 640 O O . ASP A 1 84 ? 26.254 -22.240 -15.697 1.00 51.16 84 ASP A O 1
ATOM 644 N N . LEU A 1 85 ? 26.603 -20.277 -14.689 1.00 53.09 85 LEU A N 1
ATOM 645 C CA . LEU A 1 85 ? 27.538 -19.778 -15.715 1.00 53.09 85 LEU A CA 1
ATOM 646 C C . LEU A 1 85 ? 29.032 -19.852 -15.339 1.00 53.09 85 LEU A C 1
ATOM 648 O O . LEU A 1 85 ? 29.883 -19.468 -16.143 1.00 53.09 85 LEU A O 1
ATOM 652 N N . VAL A 1 86 ? 29.405 -20.416 -14.185 1.00 54.56 86 VAL A N 1
ATOM 653 C CA . VAL A 1 86 ? 30.821 -20.680 -13.854 1.00 54.56 86 VAL A CA 1
ATOM 654 C C . VAL A 1 86 ? 31.161 -22.137 -14.161 1.00 54.56 86 VAL A C 1
ATOM 656 O O . VAL A 1 86 ? 31.080 -23.009 -13.300 1.00 54.56 86 VAL A O 1
ATOM 659 N N . GLY A 1 87 ? 31.546 -22.415 -15.412 1.00 51.19 87 GLY A N 1
ATOM 660 C CA . GLY A 1 87 ? 31.837 -23.795 -15.805 1.00 51.19 87 GLY A CA 1
ATOM 661 C C . GLY A 1 87 ? 32.475 -24.068 -17.165 1.00 51.19 87 GLY A C 1
ATOM 662 O O . GLY A 1 87 ? 32.417 -25.213 -17.593 1.00 51.19 87 GLY A O 1
ATOM 663 N N . VAL A 1 88 ? 33.117 -23.110 -17.850 1.00 51.84 88 VAL A N 1
ATOM 664 C CA . VAL A 1 88 ? 34.072 -23.463 -18.923 1.00 51.84 88 VAL A CA 1
ATOM 665 C C . VAL A 1 88 ? 35.474 -23.008 -18.542 1.00 51.84 88 VAL A C 1
ATOM 667 O O . VAL A 1 88 ? 35.981 -21.959 -18.926 1.00 51.84 88 VAL A O 1
ATOM 670 N N . ALA A 1 89 ? 36.115 -23.832 -17.718 1.00 54.22 89 ALA A N 1
ATOM 671 C CA . ALA A 1 89 ? 37.551 -23.780 -17.524 1.00 54.22 89 ALA A CA 1
ATOM 672 C C . ALA A 1 89 ? 38.234 -24.113 -18.862 1.00 54.22 89 ALA A C 1
ATOM 674 O O . ALA A 1 89 ? 38.371 -25.279 -19.236 1.00 54.22 89 ALA A O 1
ATOM 675 N N . THR A 1 90 ? 38.682 -23.090 -19.591 1.00 41.88 90 THR A N 1
ATOM 676 C CA . THR A 1 90 ? 39.662 -23.233 -20.670 1.00 41.88 90 THR A CA 1
ATOM 677 C C . THR A 1 90 ? 40.984 -23.686 -20.054 1.00 41.88 90 THR A C 1
ATOM 679 O O . THR A 1 90 ? 41.813 -22.883 -19.626 1.00 41.88 90 THR A O 1
ATOM 682 N N . LYS A 1 91 ? 41.159 -25.004 -19.955 1.00 42.47 91 LYS A N 1
ATOM 683 C CA . LYS A 1 91 ? 42.409 -25.639 -19.549 1.00 42.47 91 LYS A CA 1
ATOM 684 C C . LYS A 1 91 ? 43.423 -25.489 -20.682 1.00 42.47 91 LYS A C 1
ATOM 686 O O . LYS A 1 91 ? 43.342 -26.181 -21.692 1.00 42.47 91 LYS A O 1
ATOM 691 N N . GLY A 1 92 ? 44.385 -24.589 -20.490 1.00 38.53 92 GLY A N 1
ATOM 692 C CA . GLY A 1 92 ? 45.625 -24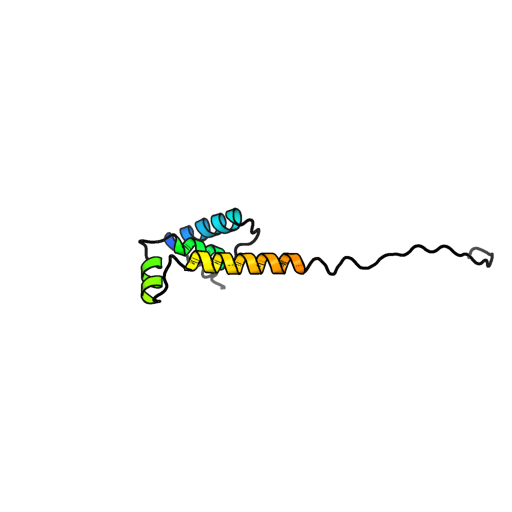.573 -21.255 1.00 38.53 92 GLY A CA 1
ATOM 693 C C . GLY A 1 92 ? 46.393 -25.886 -21.071 1.00 38.53 92 GLY A C 1
ATOM 694 O O . GLY A 1 92 ? 46.551 -26.380 -19.953 1.00 38.53 92 GLY A O 1
ATOM 695 N N . GLY A 1 93 ? 46.863 -26.444 -22.182 1.00 35.00 93 GLY A N 1
ATOM 696 C CA . GLY A 1 93 ? 47.737 -27.609 -22.235 1.00 35.00 93 GLY A CA 1
ATOM 697 C C . GLY A 1 93 ? 48.577 -27.554 -23.506 1.00 35.00 93 GLY A C 1
ATOM 698 O O . GLY A 1 93 ? 48.071 -27.779 -24.599 1.00 35.00 93 GLY A O 1
ATOM 699 N N . ALA A 1 94 ? 49.850 -27.200 -23.343 1.00 39.47 94 ALA A N 1
ATOM 700 C CA . ALA A 1 94 ? 50.871 -27.185 -24.379 1.00 39.47 94 ALA A CA 1
ATOM 701 C C . ALA A 1 94 ? 51.247 -28.609 -24.831 1.00 39.47 94 ALA A C 1
ATOM 703 O O . ALA A 1 94 ? 51.297 -29.526 -24.014 1.00 39.47 94 ALA A O 1
ATOM 704 N N . GLY A 1 95 ? 51.593 -28.775 -26.111 1.00 35.06 95 GLY A N 1
ATOM 705 C CA . GLY A 1 95 ? 52.193 -30.009 -26.627 1.00 35.06 95 GLY A CA 1
ATOM 706 C C . GLY A 1 95 ? 52.259 -30.020 -28.151 1.00 35.06 95 GLY A C 1
ATOM 707 O O . GLY A 1 95 ? 51.281 -30.347 -28.810 1.00 35.06 95 GLY A O 1
ATOM 708 N N . GLY A 1 96 ? 53.402 -29.616 -28.710 1.00 40.06 96 GLY A N 1
ATOM 709 C CA . GLY A 1 96 ? 53.610 -29.512 -30.153 1.00 40.06 96 GLY A CA 1
ATOM 710 C C . GLY A 1 96 ? 53.789 -30.849 -30.877 1.00 40.06 96 GLY A C 1
ATOM 711 O O . GLY A 1 96 ? 54.179 -31.856 -30.290 1.00 40.06 96 GLY A O 1
ATOM 712 N N . SER A 1 97 ? 53.588 -30.818 -32.194 1.00 46.78 97 SER A N 1
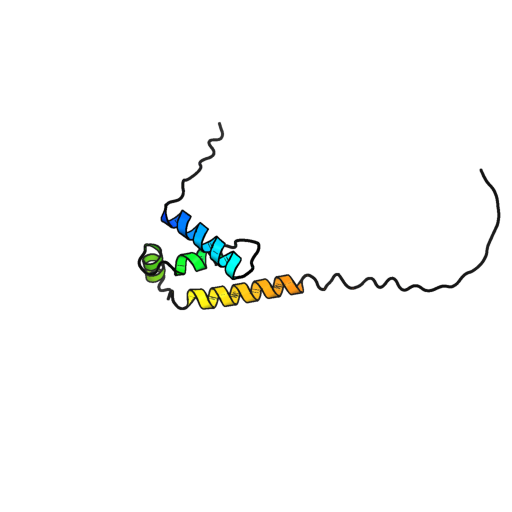ATOM 713 C CA . SER A 1 97 ? 54.248 -31.699 -33.163 1.00 46.78 97 SER A CA 1
ATOM 714 C C . SER A 1 97 ? 54.268 -31.037 -34.543 1.00 46.78 97 SER A C 1
ATOM 716 O O . SER A 1 97 ? 53.322 -30.376 -34.954 1.00 46.78 97 SER A O 1
ATOM 718 N N . LYS A 1 98 ? 55.426 -31.160 -35.191 1.00 49.38 98 LYS A N 1
ATOM 719 C CA . LYS A 1 98 ? 55.892 -30.492 -36.413 1.00 49.38 98 LYS A CA 1
ATOM 720 C C . LYS A 1 98 ? 55.217 -31.052 -37.672 1.00 49.38 98 LYS A C 1
ATOM 722 O O . LYS A 1 98 ? 55.038 -32.261 -37.729 1.00 49.38 98 LYS A O 1
ATOM 727 N N . SER A 1 99 ? 54.982 -30.209 -38.683 1.00 48.03 99 SER A N 1
ATOM 728 C CA . SER A 1 99 ? 54.998 -30.479 -40.146 1.00 48.03 99 SER A CA 1
ATOM 729 C C . SER A 1 99 ? 54.201 -29.350 -40.820 1.00 48.03 99 SER A C 1
ATOM 731 O O . SER A 1 99 ? 53.132 -29.029 -40.326 1.00 48.03 99 SER A O 1
ATOM 733 N N . GLY A 1 100 ? 54.566 -28.655 -41.889 1.00 50.59 100 GLY A N 1
ATOM 734 C CA . GLY A 1 100 ? 55.695 -28.621 -42.804 1.00 50.59 100 GLY A CA 1
ATOM 735 C C . GLY A 1 100 ? 55.438 -27.412 -43.729 1.00 50.59 100 GLY A C 1
ATOM 736 O O . GLY A 1 100 ? 54.296 -26.999 -43.907 1.00 50.59 100 GLY A O 1
ATOM 737 N N . THR A 1 101 ? 56.511 -26.813 -44.235 1.00 54.91 101 THR A N 1
ATOM 738 C CA . THR A 1 101 ? 56.602 -25.827 -45.338 1.00 54.91 101 THR A CA 1
ATOM 739 C C . THR A 1 101 ? 55.571 -26.078 -46.463 1.00 54.91 101 THR A C 1
ATOM 741 O O . THR A 1 101 ? 55.327 -27.240 -46.769 1.00 54.91 101 THR A O 1
ATOM 744 N N . LEU A 1 102 ? 54.964 -25.102 -47.156 1.00 49.19 102 LEU A N 1
ATOM 745 C CA . LEU A 1 102 ? 55.597 -24.145 -48.077 1.00 49.19 102 LEU A CA 1
ATOM 746 C C . LEU A 1 102 ? 54.498 -23.315 -48.817 1.00 49.19 102 LEU A C 1
ATOM 748 O O . LEU A 1 102 ? 53.434 -23.856 -49.092 1.00 49.19 102 LEU A O 1
ATOM 752 N N . GLU A 1 103 ? 54.826 -22.059 -49.152 1.00 48.19 103 GLU A N 1
ATOM 753 C CA . GLU A 1 103 ? 54.386 -21.223 -50.303 1.00 48.19 103 GLU A CA 1
ATOM 754 C C . GLU A 1 103 ? 52.918 -20.780 -50.517 1.00 48.19 103 GLU A C 1
ATOM 756 O O . GLU A 1 103 ? 52.018 -21.548 -50.840 1.00 48.19 103 GLU A O 1
ATOM 761 N N . GLU A 1 104 ? 52.754 -19.456 -50.385 1.00 46.31 104 GLU A N 1
ATOM 762 C CA . GLU A 1 104 ? 52.195 -18.501 -51.361 1.00 46.31 104 GLU A CA 1
ATOM 763 C C . GLU A 1 104 ? 51.537 -19.079 -52.630 1.00 46.31 104 GLU A C 1
ATOM 765 O O . GLU A 1 104 ? 52.230 -19.519 -53.543 1.00 46.31 104 GLU A O 1
ATOM 770 N N . PHE A 1 105 ? 50.207 -18.952 -52.698 1.00 50.56 105 PHE A N 1
ATOM 771 C CA . PHE A 1 105 ? 49.419 -18.623 -53.893 1.00 50.56 105 PHE A CA 1
ATOM 772 C C . PHE A 1 105 ? 48.196 -17.799 -53.474 1.00 50.56 105 PHE A C 1
ATOM 774 O O . PHE A 1 105 ? 47.615 -18.113 -52.407 1.00 50.56 105 PHE A O 1
#

Radius of gyration: 27.78 Å; chains: 1; bounding box: 72×42×65 Å

Foldseek 3Di:
DDDPPDDDDDPVLVQLVVQLVVQCVVVVHPDRDPLSSVLSLLVPCPDPSVVVCVVVVHDSVCSNVVSVVVVVVVVVVVVVVPPVPPDDDPDDDDDDDDDDDDDDD